Protein AF-A0A072NT47-F1 (afdb_monomer)

Radius of gyration: 13.44 Å; Cα contacts (8 Å, |Δi|>4): 15; chains: 1; bounding box: 31×20×37 Å

pLDDT: mean 72.32, std 11.67, range [40.56, 86.81]

Structure (mmCIF, N/CA/C/O backbone):
data_AF-A0A072NT47-F1
#
_entry.id   AF-A0A072NT47-F1
#
loop_
_atom_site.group_PDB
_atom_site.id
_atom_site.type_symbol
_atom_site.label_atom_id
_atom_site.label_alt_id
_atom_site.label_comp_id
_atom_site.label_asym_id
_atom_site.label_entity_id
_atom_site.label_seq_id
_atom_site.pdbx_PDB_ins_code
_atom_site.Cartn_x
_atom_site.Cartn_y
_atom_site.Cartn_z
_atom_site.occupancy
_atom_site.B_iso_or_equiv
_atom_site.auth_seq_id
_atom_site.auth_comp_id
_atom_site.auth_asym_id
_atom_site.auth_atom_id
_atom_site.pdbx_PDB_model_num
ATOM 1 N N . MET A 1 1 ? -6.786 15.468 -3.784 1.00 40.56 1 MET A N 1
ATOM 2 C CA . MET A 1 1 ? -5.763 14.885 -4.680 1.00 40.56 1 MET A CA 1
ATOM 3 C C . MET A 1 1 ? -4.656 14.273 -3.809 1.00 40.56 1 MET A C 1
ATOM 5 O O . MET A 1 1 ? -3.482 14.494 -4.048 1.00 40.56 1 MET A O 1
ATOM 9 N N . ASP A 1 2 ? -5.040 13.508 -2.776 1.00 49.47 2 ASP A N 1
ATOM 10 C CA . ASP A 1 2 ? -4.197 13.289 -1.579 1.00 49.47 2 ASP A CA 1
ATOM 11 C C . ASP A 1 2 ? -3.929 11.813 -1.273 1.00 49.47 2 ASP A C 1
ATOM 13 O O . ASP A 1 2 ? -3.137 11.476 -0.397 1.00 49.47 2 ASP A O 1
ATOM 17 N N . SER A 1 3 ? -4.589 10.906 -1.991 1.00 56.47 3 SER A N 1
ATOM 18 C CA . SER A 1 3 ? -4.484 9.478 -1.709 1.00 56.47 3 SER A CA 1
ATOM 19 C C . SER A 1 3 ? -3.109 8.937 -2.087 1.00 56.47 3 SER A C 1
ATOM 21 O O . SER A 1 3 ? -2.515 8.197 -1.315 1.00 56.47 3 SER A O 1
ATOM 23 N N . GLU A 1 4 ? -2.561 9.336 -3.233 1.00 51.00 4 GLU A N 1
ATOM 24 C CA . GLU A 1 4 ? -1.318 8.760 -3.759 1.00 51.00 4 GLU A CA 1
ATOM 25 C C . GLU A 1 4 ? -0.086 9.136 -2.918 1.00 51.00 4 GLU A C 1
ATOM 27 O O . GLU A 1 4 ? 0.771 8.290 -2.672 1.00 51.00 4 GLU A O 1
ATOM 32 N N . ALA A 1 5 ? -0.045 10.359 -2.377 1.00 57.19 5 ALA A N 1
ATOM 33 C CA . ALA A 1 5 ? 1.003 10.805 -1.457 1.00 57.19 5 ALA A CA 1
ATOM 34 C C . ALA A 1 5 ? 0.947 10.072 -0.102 1.00 57.19 5 ALA A C 1
ATOM 36 O O . ALA A 1 5 ? 1.988 9.730 0.459 1.00 57.19 5 ALA A O 1
ATOM 37 N N . LEU A 1 6 ? -0.256 9.767 0.398 1.00 60.53 6 LEU A N 1
ATOM 38 C CA . LEU A 1 6 ? -0.445 8.967 1.611 1.00 60.53 6 LEU A CA 1
ATOM 39 C C . LEU A 1 6 ? -0.025 7.507 1.387 1.00 60.53 6 LEU A C 1
ATOM 41 O O . LEU A 1 6 ? 0.693 6.934 2.206 1.00 60.53 6 LEU A O 1
ATOM 45 N N . PHE A 1 7 ? -0.423 6.922 0.254 1.00 56.56 7 PHE A N 1
ATOM 46 C CA . PHE A 1 7 ? 0.001 5.579 -0.143 1.00 56.56 7 PHE A CA 1
ATOM 47 C C . PHE A 1 7 ? 1.525 5.500 -0.284 1.00 56.56 7 PHE A C 1
ATOM 49 O O . PHE A 1 7 ? 2.130 4.563 0.234 1.00 56.56 7 PHE A O 1
ATOM 56 N N . ALA A 1 8 ? 2.153 6.505 -0.901 1.00 55.03 8 ALA A N 1
ATOM 57 C CA . ALA A 1 8 ? 3.604 6.604 -0.998 1.00 55.03 8 ALA A CA 1
ATOM 58 C C . ALA A 1 8 ? 4.260 6.719 0.387 1.00 55.03 8 ALA A C 1
ATOM 60 O O . ALA A 1 8 ? 5.217 6.005 0.663 1.00 55.03 8 ALA A O 1
ATOM 61 N N . HIS A 1 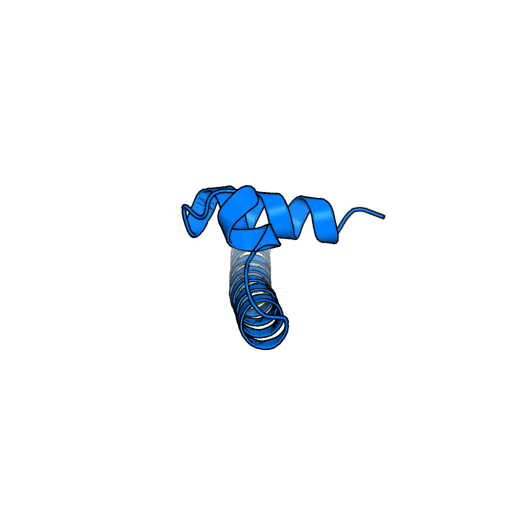9 ? 3.728 7.539 1.298 1.00 56.72 9 HIS A N 1
ATOM 62 C CA . HIS A 1 9 ? 4.281 7.660 2.648 1.00 56.72 9 HIS A CA 1
ATOM 63 C C . HIS A 1 9 ? 4.190 6.340 3.434 1.00 56.72 9 HIS A C 1
ATOM 65 O O . HIS A 1 9 ? 5.155 5.966 4.104 1.00 56.72 9 HIS A O 1
ATOM 71 N N . ILE A 1 10 ? 3.079 5.606 3.341 1.00 60.53 10 ILE A N 1
ATOM 72 C CA . ILE A 1 10 ? 2.915 4.317 4.033 1.00 60.53 10 ILE A CA 1
ATOM 73 C C . ILE A 1 10 ? 3.801 3.236 3.407 1.00 60.53 10 ILE A C 1
ATOM 75 O O . ILE A 1 10 ? 4.420 2.464 4.141 1.00 60.53 10 ILE A O 1
ATOM 79 N N . ALA A 1 11 ? 3.926 3.217 2.077 1.00 57.16 11 ALA A N 1
ATOM 80 C CA . ALA A 1 11 ? 4.870 2.349 1.376 1.00 57.16 11 ALA A CA 1
ATOM 81 C C . ALA A 1 11 ? 6.306 2.594 1.863 1.00 57.16 11 ALA A C 1
ATOM 83 O O . ALA A 1 11 ? 7.006 1.665 2.256 1.00 57.16 11 ALA A O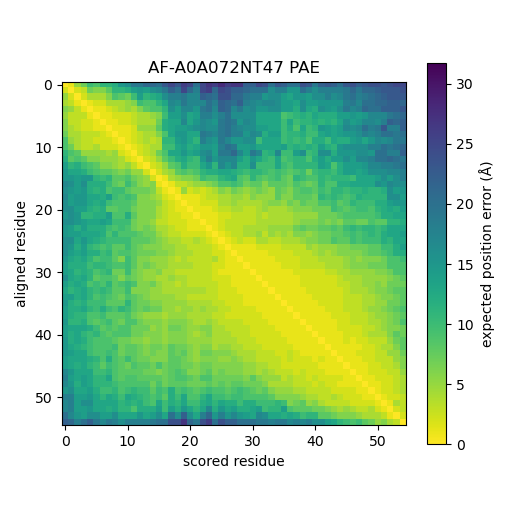 1
ATOM 84 N N . LEU A 1 12 ? 6.722 3.862 1.906 1.00 57.75 12 LEU A N 1
ATOM 85 C CA . LEU A 1 12 ? 8.060 4.261 2.334 1.00 57.75 12 LEU A CA 1
ATOM 86 C C . LEU A 1 12 ? 8.307 3.960 3.818 1.00 57.75 12 LEU A C 1
ATOM 88 O O . LEU A 1 12 ? 9.384 3.491 4.173 1.00 57.75 12 LEU A O 1
ATOM 92 N N . HIS A 1 13 ? 7.321 4.207 4.686 1.00 61.00 13 HIS A N 1
ATOM 93 C CA . HIS A 1 13 ? 7.495 4.067 6.130 1.00 61.00 13 HIS A CA 1
ATOM 94 C C . HIS A 1 13 ? 7.436 2.610 6.611 1.00 61.00 13 HIS A C 1
ATOM 96 O O . HIS A 1 13 ? 8.205 2.250 7.501 1.00 61.00 13 HIS A O 1
ATOM 102 N N . ARG A 1 14 ? 6.549 1.773 6.050 1.00 59.84 14 ARG A N 1
ATOM 103 C CA . ARG A 1 14 ? 6.332 0.389 6.525 1.00 59.84 14 ARG A CA 1
ATOM 104 C C . ARG A 1 14 ? 7.004 -0.682 5.675 1.00 59.84 14 ARG A C 1
ATOM 106 O O . ARG A 1 14 ? 7.347 -1.723 6.224 1.00 59.84 14 ARG A O 1
ATOM 113 N N . PHE A 1 15 ? 7.208 -0.452 4.377 1.00 64.62 15 PHE A N 1
ATOM 114 C CA . PHE A 1 15 ? 7.852 -1.443 3.506 1.00 64.62 15 PHE A CA 1
ATOM 115 C C . PHE A 1 15 ? 9.353 -1.198 3.311 1.00 64.62 15 PHE A C 1
ATOM 117 O O . PHE A 1 15 ? 10.015 -2.040 2.712 1.00 64.62 15 PHE A O 1
ATOM 124 N N . SER A 1 16 ? 9.912 -0.100 3.842 1.00 67.19 16 SER A N 1
ATOM 125 C CA . SER A 1 16 ? 11.351 0.220 3.768 1.00 67.19 16 SER A CA 1
ATOM 126 C C . SER A 1 16 ? 11.916 0.203 2.341 1.00 67.19 16 SER A C 1
ATOM 128 O O . SER A 1 16 ? 13.087 -0.101 2.127 1.00 67.19 16 SER A O 1
ATOM 130 N N . ILE A 1 17 ? 11.086 0.525 1.349 1.00 70.94 17 ILE A N 1
ATOM 131 C CA . ILE A 1 17 ? 11.489 0.579 -0.058 1.00 70.94 17 ILE A CA 1
ATOM 132 C C . ILE A 1 17 ? 11.977 1.984 -0.361 1.00 70.94 17 ILE A C 1
ATOM 134 O O . ILE A 1 17 ? 11.324 2.964 -0.005 1.00 70.94 17 ILE A O 1
ATOM 138 N N . ARG A 1 18 ? 13.114 2.116 -1.045 1.00 72.75 18 ARG A N 1
ATOM 139 C CA . ARG A 1 18 ? 13.584 3.439 -1.465 1.00 72.75 18 ARG A CA 1
ATOM 140 C C . ARG A 1 18 ? 12.719 3.950 -2.623 1.00 72.75 18 ARG A C 1
ATOM 142 O O . ARG A 1 18 ? 12.386 3.165 -3.511 1.00 72.75 18 ARG A O 1
ATOM 149 N N . PRO A 1 19 ? 12.428 5.262 -2.712 1.00 70.06 19 PRO A N 1
ATOM 150 C CA . PRO A 1 19 ? 11.626 5.820 -3.808 1.00 70.06 19 PRO A CA 1
ATOM 151 C C . PRO A 1 19 ? 12.134 5.427 -5.202 1.00 70.06 19 PRO A C 1
ATOM 153 O O . PRO A 1 19 ? 11.349 5.191 -6.115 1.00 70.06 19 PRO A O 1
ATOM 156 N N . ARG A 1 20 ? 13.460 5.311 -5.356 1.00 74.69 20 ARG A N 1
ATOM 157 C CA . ARG A 1 20 ? 14.100 4.871 -6.598 1.00 74.69 20 ARG A CA 1
ATOM 158 C C . ARG A 1 20 ? 13.784 3.416 -6.949 1.00 74.69 20 ARG A C 1
ATOM 160 O O . ARG A 1 20 ? 13.490 3.142 -8.104 1.00 74.69 20 ARG A O 1
ATOM 167 N N . GLU A 1 21 ? 13.797 2.518 -5.968 1.00 76.00 21 GLU A N 1
ATOM 168 C CA . GLU A 1 21 ? 13.434 1.113 -6.183 1.00 76.00 21 GLU A CA 1
ATOM 169 C C . GLU A 1 21 ? 11.972 1.019 -6.597 1.00 76.00 21 GLU A C 1
ATOM 171 O O . GLU A 1 21 ? 11.668 0.402 -7.609 1.00 76.00 21 GLU A O 1
ATOM 176 N N . PHE A 1 22 ? 11.085 1.752 -5.917 1.00 73.88 22 PHE A N 1
ATOM 177 C CA . PHE A 1 22 ? 9.687 1.828 -6.327 1.00 73.88 22 PHE A CA 1
ATOM 178 C C . PHE A 1 22 ? 9.522 2.359 -7.755 1.00 73.88 22 PHE A C 1
ATOM 180 O O . PHE A 1 22 ? 8.713 1.826 -8.499 1.00 73.88 22 PHE A O 1
ATOM 187 N N . LEU A 1 23 ? 10.278 3.375 -8.182 1.00 76.38 23 LEU A N 1
ATOM 188 C CA . LEU A 1 23 ? 10.207 3.900 -9.551 1.00 76.38 23 LEU A CA 1
ATOM 189 C C . LEU A 1 23 ? 10.709 2.903 -10.602 1.00 76.38 23 LEU A C 1
ATOM 191 O O . LEU A 1 23 ? 10.116 2.829 -11.681 1.00 76.38 23 LEU A O 1
ATOM 195 N N . GLU A 1 24 ? 11.738 2.125 -10.281 1.00 85.88 24 GLU A N 1
ATOM 196 C CA . GLU A 1 24 ? 12.337 1.123 -11.170 1.00 85.88 24 GLU A CA 1
ATOM 197 C C . GLU A 1 24 ? 11.525 -0.193 -11.229 1.00 85.88 24 GLU A C 1
ATOM 199 O O . GLU A 1 24 ? 11.681 -0.949 -12.184 1.00 85.88 24 GLU A O 1
ATOM 204 N N . MET A 1 25 ? 10.594 -0.439 -10.292 1.00 81.50 25 MET A N 1
ATOM 205 C CA . MET A 1 25 ? 9.741 -1.643 -10.283 1.00 81.50 25 MET A CA 1
ATOM 206 C C . MET A 1 25 ? 8.844 -1.784 -11.520 1.00 81.50 25 MET A C 1
ATOM 208 O O . MET A 1 25 ? 8.285 -0.805 -12.047 1.00 81.50 25 MET A O 1
ATOM 212 N N . GLU A 1 26 ? 8.604 -3.034 -11.923 1.00 86.81 26 GLU A N 1
ATOM 213 C CA . GLU A 1 26 ? 7.654 -3.345 -12.984 1.00 86.81 26 GLU A CA 1
ATOM 214 C C . GLU A 1 26 ? 6.215 -2.981 -12.586 1.00 86.81 26 GLU A C 1
ATOM 216 O O . GLU A 1 26 ? 5.828 -3.002 -11.413 1.00 86.81 26 GLU A O 1
ATOM 221 N N . ARG A 1 27 ? 5.363 -2.678 -13.580 1.00 83.12 27 ARG A N 1
ATOM 222 C CA . ARG A 1 27 ? 3.962 -2.277 -13.331 1.00 83.12 27 ARG A CA 1
ATOM 223 C C . ARG A 1 27 ? 3.189 -3.291 -12.483 1.00 83.12 27 ARG A C 1
ATOM 225 O O . ARG A 1 27 ? 2.340 -2.884 -11.695 1.00 83.12 27 ARG A O 1
ATOM 232 N N . LYS A 1 28 ? 3.462 -4.589 -12.650 1.00 85.12 28 LYS A N 1
ATOM 233 C CA . LYS A 1 28 ? 2.794 -5.656 -11.892 1.00 85.12 28 LYS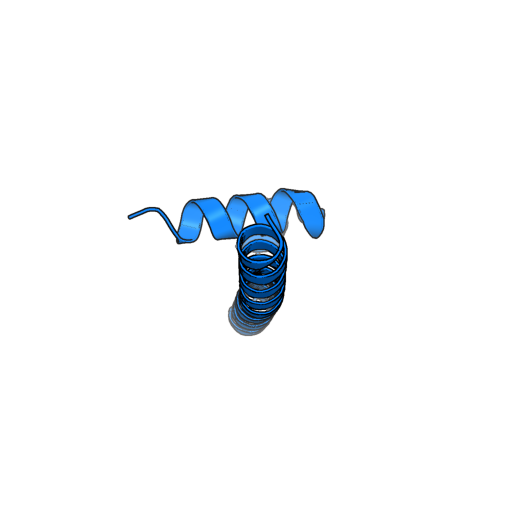 A CA 1
ATOM 234 C C . LYS A 1 28 ? 3.161 -5.611 -10.413 1.00 85.12 28 LYS A C 1
ATOM 236 O O . LYS A 1 28 ? 2.271 -5.679 -9.571 1.00 85.12 28 LYS A O 1
ATOM 241 N N . GLU A 1 29 ? 4.441 -5.446 -10.098 1.00 82.62 29 GLU A N 1
ATOM 242 C CA . GLU A 1 29 ? 4.887 -5.380 -8.707 1.00 82.62 29 GLU A CA 1
ATOM 243 C C . GLU A 1 29 ? 4.413 -4.090 -8.030 1.00 82.62 29 GLU A C 1
ATOM 245 O O . GLU A 1 29 ? 3.936 -4.133 -6.897 1.00 82.62 29 GLU A O 1
ATOM 250 N N . LYS A 1 30 ? 4.426 -2.957 -8.749 1.00 81.75 30 LYS A N 1
ATOM 251 C CA . LYS A 1 30 ? 3.807 -1.707 -8.275 1.00 81.75 30 LYS A CA 1
ATOM 252 C C . LYS A 1 30 ? 2.334 -1.905 -7.929 1.00 81.75 30 LYS A C 1
ATOM 254 O O . LYS A 1 30 ? 1.895 -1.503 -6.855 1.00 81.75 30 LYS A O 1
ATOM 259 N N . ALA A 1 31 ? 1.569 -2.544 -8.816 1.00 84.06 31 ALA A N 1
ATOM 260 C CA . ALA A 1 31 ? 0.150 -2.802 -8.589 1.00 84.06 31 ALA A CA 1
ATOM 261 C C . ALA A 1 31 ? -0.085 -3.714 -7.373 1.00 84.06 31 ALA A C 1
ATOM 263 O O . ALA A 1 31 ? -0.967 -3.433 -6.562 1.00 84.06 31 ALA A O 1
ATOM 264 N N . PHE A 1 32 ? 0.727 -4.762 -7.211 1.00 83.81 32 PHE A N 1
ATOM 265 C CA . PHE A 1 32 ? 0.665 -5.649 -6.049 1.00 83.81 32 PHE A CA 1
ATOM 266 C C . PHE A 1 32 ? 0.954 -4.909 -4.736 1.00 83.81 32 PHE A C 1
ATOM 268 O O . PHE A 1 32 ? 0.257 -5.095 -3.736 1.00 83.81 32 PHE A O 1
ATOM 275 N N . MET A 1 33 ? 1.950 -4.027 -4.748 1.00 78.75 33 MET A N 1
ATOM 276 C CA . MET A 1 33 ? 2.323 -3.226 -3.588 1.00 78.75 33 MET A CA 1
ATOM 277 C C . MET A 1 33 ? 1.220 -2.254 -3.190 1.00 78.75 33 MET A C 1
ATOM 279 O O . MET A 1 33 ? 0.808 -2.229 -2.032 1.00 78.75 33 MET A O 1
ATOM 283 N N . VAL A 1 34 ? 0.678 -1.512 -4.159 1.00 80.06 34 VAL A N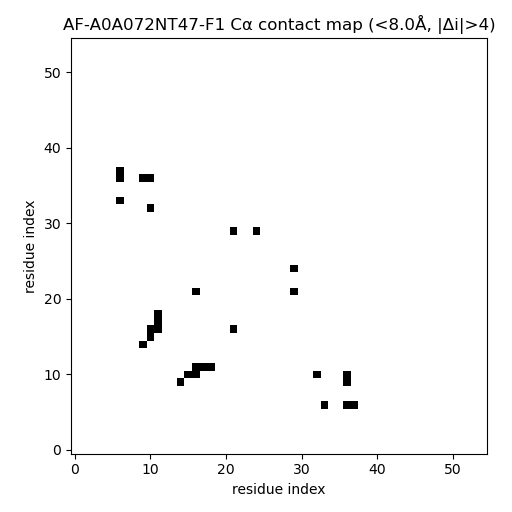 1
ATOM 284 C CA . VAL A 1 34 ? -0.452 -0.602 -3.934 1.00 80.06 34 VAL A CA 1
ATOM 285 C C . VAL A 1 34 ? -1.665 -1.367 -3.396 1.00 80.06 34 VAL A C 1
ATOM 287 O O . VAL A 1 34 ? -2.295 -0.915 -2.440 1.00 80.06 34 VAL A O 1
ATOM 290 N N . ALA A 1 35 ? -1.966 -2.547 -3.947 1.00 84.31 35 ALA A N 1
ATOM 291 C CA . ALA A 1 35 ? -3.047 -3.397 -3.452 1.00 84.31 35 ALA A CA 1
ATOM 292 C C . ALA A 1 35 ? -2.814 -3.847 -2.000 1.00 84.31 35 ALA A C 1
ATOM 294 O O . ALA A 1 35 ? -3.726 -3.749 -1.180 1.00 84.31 35 ALA A O 1
ATOM 295 N N . SER A 1 36 ? -1.594 -4.267 -1.659 1.00 82.62 36 SER A N 1
ATOM 296 C CA . SER A 1 36 ? -1.229 -4.671 -0.294 1.00 82.62 36 SER A CA 1
ATOM 297 C C . SER A 1 36 ? -1.390 -3.520 0.702 1.00 82.62 36 SER A C 1
ATOM 299 O O . SER A 1 36 ? -1.973 -3.703 1.770 1.00 82.62 36 SER A O 1
ATOM 301 N N . ILE A 1 37 ? -0.954 -2.310 0.333 1.00 78.25 37 ILE A N 1
ATOM 302 C CA . ILE A 1 37 ? -1.107 -1.121 1.184 1.00 78.25 37 ILE A CA 1
ATOM 303 C C . ILE A 1 37 ? -2.587 -0.786 1.383 1.00 78.25 37 ILE A C 1
ATOM 305 O O . ILE A 1 37 ? -3.002 -0.436 2.486 1.00 78.25 37 ILE A O 1
ATOM 309 N N . LYS A 1 38 ? -3.402 -0.915 0.332 1.00 79.25 38 LYS A N 1
ATOM 310 C CA . LYS A 1 38 ? -4.840 -0.659 0.417 1.00 79.25 38 LYS A CA 1
ATOM 311 C C . LYS A 1 38 ? -5.540 -1.618 1.383 1.00 79.25 38 LYS A C 1
ATOM 313 O O . LYS A 1 38 ? -6.346 -1.163 2.189 1.00 79.25 38 LYS A O 1
ATOM 318 N N . VAL A 1 39 ? -5.201 -2.908 1.347 1.00 84.19 39 VAL A N 1
ATOM 319 C CA . VAL A 1 39 ? -5.748 -3.913 2.278 1.00 84.19 39 VAL A CA 1
ATOM 320 C C . VAL A 1 39 ? -5.388 -3.583 3.729 1.00 84.19 39 VAL A C 1
A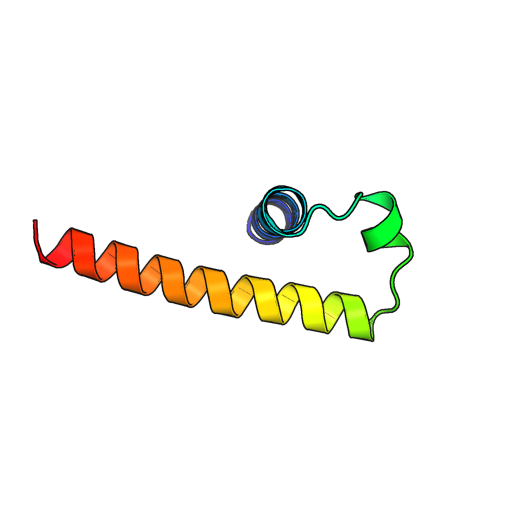TOM 322 O O . VAL A 1 39 ? -6.247 -3.653 4.609 1.00 84.19 39 VAL A O 1
ATOM 325 N N . GLU A 1 40 ? -4.140 -3.189 3.985 1.00 80.81 40 GLU A N 1
ATOM 326 C CA . GLU A 1 40 ? -3.689 -2.820 5.330 1.00 80.81 40 GLU A CA 1
ATOM 327 C C . GLU A 1 40 ? -4.406 -1.558 5.838 1.00 80.81 40 GLU A C 1
ATOM 329 O O . GLU A 1 40 ? -4.904 -1.539 6.962 1.00 80.81 40 GLU A O 1
ATOM 334 N N . LEU A 1 41 ? -4.551 -0.533 4.992 1.00 78.38 41 LEU A N 1
ATOM 335 C CA . LEU A 1 41 ? -5.292 0.687 5.328 1.00 78.38 41 LEU A CA 1
ATOM 336 C C . LEU A 1 41 ? -6.765 0.420 5.644 1.00 78.38 41 LEU A C 1
ATOM 338 O O . LEU A 1 41 ? -7.303 0.976 6.598 1.00 78.38 41 LEU A O 1
ATOM 342 N N . GLU A 1 42 ? -7.430 -0.442 4.876 1.00 83.38 42 GLU A N 1
ATOM 343 C CA . GLU A 1 42 ? -8.816 -0.829 5.157 1.00 83.38 42 GLU A CA 1
ATOM 344 C C . GLU A 1 42 ? -8.944 -1.564 6.497 1.00 83.38 42 GLU A C 1
ATOM 346 O O . GLU A 1 42 ? -9.929 -1.382 7.221 1.00 83.38 42 GLU A O 1
ATOM 351 N N . LYS A 1 43 ? -7.952 -2.388 6.847 1.00 82.50 43 LYS A N 1
ATOM 352 C CA . LYS A 1 43 ? -7.897 -3.081 8.136 1.00 82.50 43 LYS A CA 1
ATOM 353 C C . LYS A 1 43 ? -7.690 -2.095 9.286 1.00 82.50 43 LYS A C 1
ATOM 355 O O . LYS A 1 43 ? -8.406 -2.183 10.282 1.00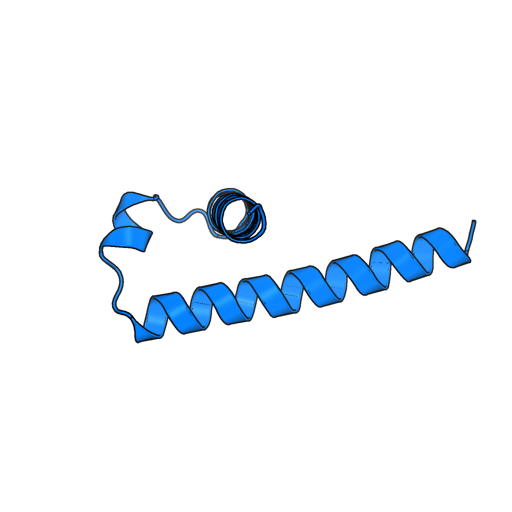 82.50 43 LYS A O 1
ATOM 360 N N . GLU A 1 44 ? -6.775 -1.141 9.136 1.00 81.94 44 GLU A N 1
ATOM 361 C CA . GLU A 1 44 ? -6.540 -0.094 10.134 1.00 81.94 44 GLU A CA 1
ATOM 362 C C . GLU A 1 44 ? -7.750 0.814 10.310 1.00 81.94 44 GLU A C 1
ATOM 364 O O . GLU A 1 44 ? -8.141 1.079 11.441 1.00 81.94 44 GLU A O 1
ATOM 369 N N . GLN A 1 45 ? -8.401 1.230 9.222 1.00 81.06 45 GLN A N 1
ATOM 370 C CA . GLN A 1 45 ? -9.615 2.039 9.298 1.00 81.06 45 GLN A CA 1
ATOM 371 C C . GLN A 1 45 ? -10.718 1.310 10.074 1.00 81.06 45 GLN A C 1
ATOM 373 O O . GLN A 1 45 ? -11.336 1.892 10.964 1.00 81.06 45 GLN A O 1
ATOM 378 N N . LYS A 1 46 ? -10.922 0.014 9.799 1.00 81.75 46 LYS A N 1
ATOM 379 C CA . LYS A 1 46 ? -11.885 -0.810 10.543 1.00 81.75 46 LYS A CA 1
ATOM 380 C C . LYS A 1 46 ? -11.547 -0.901 12.028 1.00 81.75 46 LYS A C 1
ATOM 382 O O . LYS A 1 46 ? -12.458 -0.871 12.851 1.00 81.75 46 LYS A O 1
ATOM 387 N N . GLU A 1 47 ? -10.271 -1.024 12.377 1.00 83.12 47 GLU A N 1
ATOM 388 C CA . GLU A 1 47 ? -9.846 -1.087 13.776 1.00 83.12 47 GLU A CA 1
ATOM 389 C C . GLU A 1 47 ? -10.006 0.267 14.481 1.00 83.12 47 GLU A C 1
ATOM 391 O O . GLU A 1 47 ? -10.530 0.331 15.590 1.00 83.12 47 GLU A O 1
ATOM 396 N N . GLN A 1 48 ? -9.676 1.369 13.805 1.00 78.69 48 GLN A N 1
ATOM 397 C CA . GLN A 1 48 ? -9.9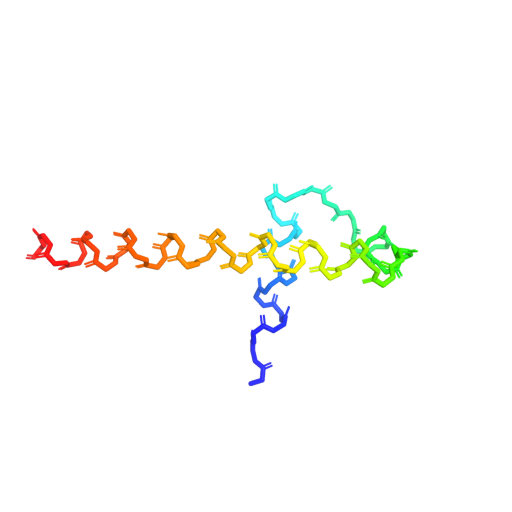24 2.723 14.307 1.00 78.69 48 GLN A CA 1
ATOM 398 C C . GLN A 1 48 ? -11.418 2.980 14.533 1.00 78.69 48 GLN A C 1
ATOM 400 O O . GLN A 1 48 ? -11.801 3.551 15.553 1.00 78.69 48 GLN A O 1
ATOM 405 N N . ASP A 1 49 ? -12.278 2.523 13.622 1.00 77.81 49 ASP A N 1
ATOM 406 C CA . ASP A 1 49 ? -13.730 2.654 13.764 1.00 77.81 49 ASP A CA 1
ATOM 407 C C . ASP A 1 49 ? -14.275 1.802 14.919 1.00 77.81 49 ASP A C 1
ATOM 409 O O . ASP A 1 49 ? -15.207 2.222 15.607 1.00 77.81 49 ASP A O 1
ATOM 413 N N . ARG A 1 50 ? -13.686 0.627 15.179 1.00 77.81 50 ARG A N 1
ATOM 414 C CA . ARG A 1 50 ? -14.007 -0.194 16.358 1.00 77.81 50 ARG A CA 1
ATOM 415 C C . ARG A 1 50 ? -13.616 0.506 17.653 1.00 77.81 50 ARG A C 1
ATOM 417 O O . ARG A 1 50 ? -14.451 0.607 18.546 1.00 77.81 50 ARG A O 1
ATOM 424 N N . ILE A 1 51 ? -12.397 1.038 17.733 1.00 78.31 51 ILE A N 1
ATOM 425 C CA . ILE A 1 51 ? -11.916 1.778 18.908 1.00 78.31 51 ILE A CA 1
ATOM 426 C C . ILE A 1 51 ? -12.787 3.017 19.152 1.00 78.31 51 ILE A C 1
ATOM 428 O O .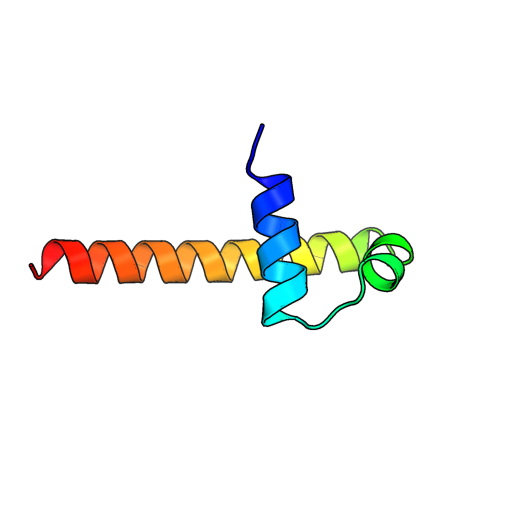 ILE A 1 51 ? -13.188 3.267 20.286 1.00 78.31 51 ILE A O 1
ATOM 432 N N . LYS A 1 52 ? -13.145 3.763 18.097 1.00 72.69 52 LYS A N 1
ATOM 433 C CA . LYS A 1 52 ? -14.059 4.914 18.195 1.00 72.69 52 LYS A CA 1
ATOM 434 C C . LYS A 1 52 ? -15.459 4.530 18.668 1.00 72.69 52 LYS A C 1
ATOM 436 O O . LYS A 1 52 ? -16.072 5.321 19.365 1.00 72.69 52 LYS A O 1
ATOM 441 N N . LYS A 1 53 ? -15.968 3.349 18.300 1.00 73.12 53 LYS A N 1
ATOM 442 C CA . LYS A 1 53 ? -17.270 2.841 18.773 1.00 73.12 53 LYS A CA 1
ATOM 443 C C . LYS A 1 53 ? -17.252 2.353 20.223 1.00 73.12 53 LYS A C 1
ATOM 445 O O . LYS A 1 53 ? -18.319 2.224 20.811 1.00 73.12 53 LYS A O 1
ATOM 450 N N . MET A 1 54 ? -16.081 2.037 20.773 1.00 66.19 54 MET A N 1
ATOM 451 C CA . MET A 1 54 ? -15.924 1.610 22.168 1.00 66.19 54 MET A CA 1
ATOM 452 C C . MET A 1 54 ? -15.701 2.778 23.142 1.00 66.19 54 MET A C 1
ATOM 454 O O . MET A 1 54 ? -15.618 2.537 24.345 1.00 66.19 54 MET A O 1
ATOM 458 N N . LYS A 1 55 ? -15.579 4.012 22.641 1.00 51.78 55 LYS A N 1
ATOM 459 C CA . LYS A 1 55 ? -15.348 5.226 23.428 1.00 51.78 55 LYS A CA 1
ATOM 460 C C . LYS A 1 55 ? -16.614 6.071 23.495 1.00 51.78 55 LYS A C 1
ATOM 462 O O . LYS A 1 55 ? -16.828 6.679 24.563 1.00 51.78 55 LYS A O 1
#

Solvent-accessible surface area (backbone atoms only — not comparable to full-atom values): 3264 Å² total; per-residue (Å²): 143,60,62,67,64,51,51,49,49,50,44,41,71,74,65,72,50,52,74,65,57,62,69,70,47,53,72,67,58,51,50,52,50,54,51,53,52,51,55,51,5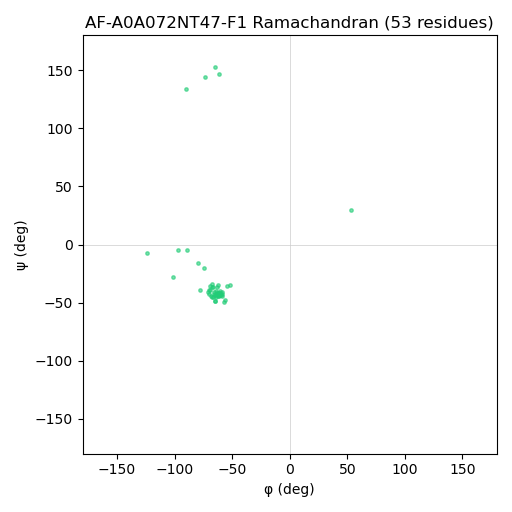0,54,51,50,50,53,50,52,53,51,56,61,72,75,106

Organism: NCBI:txid1348973

Secondary structure (DSSP, 8-state):
--HHHHHHHHHHHHH---HHHHHHS-HHHHHHHHHHHHHHHHHHHHHHHHHHHT-

Sequence (55 aa):
MDSEALFAHIALHRFSIRPREFLEMERKEKAFMVASIKVELEKEQKEQDRIKKMK

Foldseek 3Di:
DPVVVVLVVCCCPPVVDDPVNLVVDDPVVVVVSSVVSVVVVVVVVVVVVVVVVVD

Mean predicted aligned error: 8.39 Å